Protein AF-A0AAD8YC54-F1 (afdb_monomer_lite)

Sequence (125 aa):
MMLLLLLSTLLCLCASAYQATTIPPLIDVPTFSLSTSSGGDDASSSSSTMNILTYASPVAIKPHRMWSISLYKGTLSHENFIKEKRGILQLLRPAMLSDELDYISTRTLREMDIISEFGRIKDIE

Organism: NCBI:txid267567

pLDDT: mean 74.58, std 15.6, range [45.75, 95.62]

Radius of gyration: 20.35 Å; chains: 1; bounding box: 55×52×46 Å

Structure (mmCIF, N/CA/C/O backbone):
data_AF-A0AAD8YC54-F1
#
_entry.id   AF-A0AAD8YC54-F1
#
loop_
_atom_site.group_PDB
_atom_site.id
_atom_site.type_symbol
_atom_site.label_atom_id
_atom_site.label_alt_id
_atom_site.label_comp_id
_atom_site.label_asym_id
_atom_site.label_entity_id
_atom_site.label_seq_id
_atom_site.pdbx_PDB_ins_code
_atom_site.Cartn_x
_atom_site.Cartn_y
_atom_site.Cartn_z
_atom_site.occupancy
_atom_site.B_iso_or_equiv
_atom_site.auth_seq_id
_atom_site.auth_comp_id
_atom_site.auth_asym_id
_atom_site.auth_atom_id
_atom_site.pdbx_PDB_model_num
ATOM 1 N N . MET A 1 1 ? 22.730 -26.417 28.628 1.00 59.28 1 MET A N 1
ATOM 2 C CA . MET A 1 1 ? 23.720 -26.243 27.537 1.00 59.28 1 MET A CA 1
ATOM 3 C C . MET A 1 1 ? 23.121 -26.463 26.146 1.00 59.28 1 MET A C 1
ATOM 5 O O . MET A 1 1 ? 23.277 -25.589 25.310 1.00 59.28 1 MET A O 1
ATOM 9 N N . MET A 1 2 ? 22.374 -27.549 25.903 1.00 61.28 2 MET A N 1
ATOM 10 C CA . MET A 1 2 ? 21.779 -27.851 24.584 1.00 61.28 2 MET A CA 1
ATOM 11 C C . MET A 1 2 ? 20.733 -26.819 24.094 1.00 61.28 2 MET A C 1
ATOM 13 O O . MET A 1 2 ? 20.706 -26.486 22.916 1.00 61.28 2 MET A O 1
ATOM 17 N N . LEU A 1 3 ? 19.932 -26.238 25.000 1.00 62.03 3 LEU A N 1
ATOM 18 C CA . LEU A 1 3 ? 18.919 -25.216 24.670 1.00 62.03 3 LEU A CA 1
ATOM 19 C C . LEU A 1 3 ? 19.530 -23.869 24.220 1.00 62.03 3 LEU A C 1
ATOM 21 O O . LEU A 1 3 ? 18.977 -23.192 23.362 1.00 62.03 3 LEU A O 1
ATOM 25 N N . LEU A 1 4 ? 20.696 -23.503 24.766 1.00 58.38 4 LEU A N 1
ATOM 26 C CA . LEU A 1 4 ? 21.422 -22.273 24.415 1.00 58.38 4 LEU A CA 1
ATOM 27 C C . LEU A 1 4 ? 22.063 -22.361 23.020 1.00 58.38 4 LEU A C 1
ATOM 29 O O . LEU A 1 4 ? 22.088 -21.369 22.299 1.00 58.38 4 LEU A O 1
ATOM 33 N N . LEU A 1 5 ? 22.520 -23.553 22.623 1.00 57.34 5 LEU A N 1
ATOM 34 C CA . LEU A 1 5 ? 23.040 -23.822 21.277 1.00 57.34 5 LEU A CA 1
ATOM 35 C C . LEU A 1 5 ? 21.927 -23.824 20.217 1.00 57.34 5 LEU A C 1
ATOM 37 O O . LEU A 1 5 ? 22.126 -23.318 19.116 1.00 57.34 5 LEU A O 1
ATOM 41 N N . LEU A 1 6 ? 20.736 -24.332 20.552 1.00 57.16 6 LEU A N 1
ATOM 42 C CA . LEU A 1 6 ? 19.558 -24.259 19.676 1.00 57.16 6 LEU A CA 1
ATOM 43 C C . LEU A 1 6 ? 19.066 -22.817 19.489 1.00 57.16 6 LEU A C 1
ATOM 45 O O . LEU A 1 6 ? 18.727 -22.425 18.378 1.00 57.16 6 LEU A O 1
ATOM 49 N N . LEU A 1 7 ? 19.075 -22.003 20.548 1.00 60.69 7 LEU A N 1
ATOM 50 C CA . LEU A 1 7 ? 18.666 -20.600 20.455 1.00 60.69 7 LEU A CA 1
ATOM 51 C C . LEU A 1 7 ? 19.677 -19.757 19.658 1.00 60.69 7 LEU A C 1
ATOM 53 O O . LEU A 1 7 ? 19.266 -18.912 18.866 1.00 60.69 7 LEU A O 1
ATOM 57 N N . SER A 1 8 ? 20.987 -19.999 19.818 1.00 59.50 8 SER A N 1
ATOM 58 C CA . SER A 1 8 ? 22.012 -19.254 19.070 1.00 59.50 8 SER A CA 1
ATOM 59 C C . SER A 1 8 ? 22.048 -19.629 17.588 1.00 59.50 8 SER A C 1
ATOM 61 O O . SER A 1 8 ? 22.196 -18.749 16.744 1.00 59.50 8 SER A O 1
ATOM 63 N N . THR A 1 9 ? 21.847 -20.907 17.250 1.00 59.19 9 THR A N 1
ATOM 64 C CA . THR A 1 9 ? 21.744 -21.347 15.849 1.00 59.19 9 THR A CA 1
ATOM 65 C C . THR A 1 9 ? 20.485 -20.800 15.173 1.00 59.19 9 THR A C 1
ATOM 67 O O . THR A 1 9 ? 20.570 -20.337 14.037 1.00 59.19 9 THR A O 1
ATOM 70 N N . LEU A 1 10 ? 19.350 -20.743 15.881 1.00 54.06 10 LEU A N 1
ATOM 71 C CA . LEU A 1 10 ? 18.113 -20.133 15.380 1.00 54.06 10 LEU A CA 1
ATOM 72 C C . LEU A 1 10 ? 18.255 -18.614 15.161 1.00 54.06 10 LEU A C 1
ATOM 74 O O . LEU A 1 10 ? 17.807 -18.094 14.143 1.00 54.06 10 LEU A O 1
ATOM 78 N N . LEU A 1 11 ? 18.931 -17.907 16.075 1.00 53.59 11 LEU A N 1
ATOM 79 C CA . LEU A 1 11 ? 19.244 -16.478 15.931 1.00 53.59 11 LEU A CA 1
ATOM 80 C C . LEU A 1 11 ? 20.211 -16.201 14.766 1.00 53.59 11 LEU A C 1
ATOM 82 O O . LEU A 1 11 ? 20.073 -15.183 14.092 1.00 53.59 11 LEU A O 1
ATOM 86 N N . CYS A 1 12 ? 21.154 -17.109 14.497 1.00 49.94 12 CYS A N 1
ATOM 87 C CA . CYS A 1 12 ? 22.128 -16.966 13.411 1.00 49.94 12 CYS A CA 1
ATOM 88 C C . CYS A 1 12 ? 21.492 -17.172 12.020 1.00 49.94 12 CYS A C 1
ATOM 90 O O . CYS A 1 12 ? 21.837 -16.473 11.071 1.00 49.94 12 CYS A O 1
ATOM 92 N N . LEU A 1 13 ? 20.502 -18.066 11.904 1.00 49.03 13 LEU A N 1
ATOM 93 C CA . LEU A 1 13 ? 19.747 -18.294 10.661 1.00 49.03 13 LEU A CA 1
ATOM 94 C C . LEU A 1 13 ? 18.883 -17.089 10.247 1.00 49.03 13 LEU A C 1
ATOM 96 O O . LEU A 1 13 ? 18.744 -16.816 9.056 1.00 49.03 13 LEU A O 1
ATOM 100 N N . CYS A 1 14 ? 18.345 -16.329 11.204 1.00 45.75 14 CYS A N 1
ATOM 101 C CA . CYS A 1 14 ? 17.513 -15.154 10.916 1.00 45.75 14 CYS A CA 1
ATOM 102 C C . CYS A 1 14 ? 18.307 -13.952 10.374 1.00 45.75 14 CYS A C 1
ATOM 104 O O . CYS A 1 14 ? 17.734 -13.093 9.706 1.00 45.75 14 CYS A O 1
ATOM 106 N N . ALA A 1 15 ? 19.618 -13.884 10.627 1.00 48.53 15 ALA A N 1
ATOM 107 C CA . ALA A 1 15 ? 20.459 -12.767 10.192 1.00 48.53 15 ALA A CA 1
ATOM 108 C C . ALA A 1 15 ? 20.751 -12.771 8.675 1.00 48.53 15 ALA A C 1
ATOM 110 O O . ALA A 1 15 ? 21.187 -11.758 8.136 1.00 48.53 15 ALA A O 1
ATOM 111 N N . SER A 1 16 ? 20.483 -13.881 7.975 1.00 50.44 16 SER A N 1
ATOM 112 C CA . SER A 1 16 ? 20.790 -14.062 6.548 1.00 50.44 16 SER A CA 1
ATOM 113 C C . SER A 1 16 ? 19.587 -13.856 5.611 1.00 50.44 16 SER A C 1
ATOM 115 O O . SER A 1 16 ? 19.623 -14.299 4.465 1.00 50.44 16 SER A O 1
ATOM 117 N N . ALA A 1 17 ? 18.503 -13.224 6.068 1.00 50.56 17 ALA A N 1
ATOM 118 C CA . ALA A 1 17 ? 17.320 -12.988 5.229 1.00 50.56 17 ALA A CA 1
ATOM 119 C C . ALA A 1 17 ? 17.337 -11.637 4.486 1.00 50.56 17 ALA A C 1
ATOM 121 O O . ALA A 1 17 ? 16.487 -11.398 3.631 1.00 50.56 17 ALA A O 1
ATOM 122 N N . TYR A 1 18 ? 18.288 -10.747 4.789 1.00 49.81 18 TYR A N 1
ATOM 123 C CA . TYR A 1 18 ? 18.430 -9.476 4.082 1.00 49.81 18 TYR A CA 1
ATOM 124 C C . TYR A 1 18 ? 19.485 -9.605 2.986 1.00 49.81 18 TYR A C 1
ATOM 126 O O . TYR A 1 18 ? 20.683 -9.491 3.239 1.00 49.81 18 TYR A O 1
ATOM 134 N N . GLN A 1 19 ? 19.034 -9.845 1.757 1.00 56.28 19 GLN A N 1
ATOM 135 C CA . GLN A 1 19 ? 19.889 -9.801 0.580 1.00 56.28 19 GLN A CA 1
ATOM 136 C C . GLN A 1 19 ? 19.515 -8.556 -0.226 1.00 56.28 19 GLN A C 1
ATOM 138 O O . GLN A 1 19 ? 18.496 -8.531 -0.916 1.00 56.28 19 GLN A O 1
ATOM 143 N N . ALA A 1 20 ? 20.318 -7.497 -0.097 1.00 50.78 20 ALA A N 1
ATOM 144 C CA . ALA A 1 20 ? 20.161 -6.299 -0.911 1.00 50.78 20 ALA A CA 1
ATOM 145 C C . ALA A 1 20 ? 20.415 -6.670 -2.380 1.00 50.78 20 ALA A C 1
ATOM 147 O O . ALA A 1 20 ? 21.544 -6.953 -2.776 1.00 50.78 20 ALA A O 1
ATOM 148 N N . THR A 1 21 ? 19.348 -6.730 -3.170 1.00 50.22 21 THR A N 1
ATOM 149 C CA . THR A 1 21 ? 19.402 -6.977 -4.612 1.00 50.22 21 THR A CA 1
ATOM 150 C C . THR A 1 21 ? 19.216 -5.659 -5.354 1.00 50.22 21 THR A C 1
ATOM 152 O O . THR A 1 21 ? 18.365 -4.850 -4.993 1.00 50.22 21 THR A O 1
ATOM 155 N N . THR A 1 22 ? 20.016 -5.442 -6.397 1.00 52.81 22 THR A N 1
ATOM 156 C CA . THR A 1 22 ? 19.831 -4.338 -7.354 1.00 52.81 22 THR A CA 1
ATOM 157 C C . THR A 1 22 ? 18.742 -4.645 -8.380 1.00 52.81 22 THR A C 1
ATOM 159 O O . THR A 1 22 ? 18.273 -3.746 -9.069 1.00 52.81 22 THR A O 1
ATOM 162 N N . ILE A 1 23 ? 18.338 -5.915 -8.479 1.00 52.62 23 ILE A N 1
ATOM 163 C CA . ILE A 1 23 ? 17.242 -6.372 -9.325 1.00 52.62 23 ILE A CA 1
ATOM 164 C C . ILE A 1 23 ? 15.985 -6.372 -8.451 1.00 52.62 23 ILE A C 1
ATOM 166 O O . ILE A 1 23 ? 15.939 -7.153 -7.490 1.00 52.62 23 ILE A O 1
ATOM 170 N N . PRO A 1 24 ? 14.987 -5.514 -8.730 1.00 54.03 24 PRO A N 1
ATOM 171 C CA . PRO A 1 24 ? 13.733 -5.548 -7.995 1.00 54.03 24 PRO A CA 1
ATOM 172 C C . PRO A 1 24 ? 13.109 -6.944 -8.149 1.00 54.03 24 PRO A C 1
ATOM 174 O O . PRO A 1 24 ? 13.174 -7.522 -9.239 1.00 54.03 24 PRO A O 1
ATOM 177 N N . PRO A 1 25 ? 12.543 -7.526 -7.079 1.00 54.75 25 PRO A N 1
ATOM 178 C CA . PRO A 1 25 ? 11.897 -8.826 -7.178 1.00 54.75 25 PRO A CA 1
ATOM 179 C C . PRO A 1 25 ? 10.804 -8.773 -8.249 1.00 54.75 25 PRO A C 1
ATOM 181 O O . PRO A 1 25 ? 10.089 -7.775 -8.358 1.00 54.75 25 PRO A O 1
ATOM 184 N N . LEU A 1 26 ? 10.675 -9.846 -9.032 1.00 57.94 26 LEU A N 1
ATOM 185 C CA . LEU A 1 26 ? 9.590 -9.970 -10.001 1.00 57.94 26 LEU A CA 1
ATOM 186 C C . LEU A 1 26 ? 8.257 -9.883 -9.250 1.00 57.94 26 LEU A C 1
ATOM 188 O O . LEU A 1 26 ? 7.938 -10.729 -8.411 1.00 57.94 26 LEU A O 1
ATOM 192 N N . ILE A 1 27 ? 7.496 -8.821 -9.514 1.00 61.28 27 ILE A N 1
ATOM 193 C CA . ILE A 1 27 ? 6.142 -8.666 -8.991 1.00 61.28 27 ILE A CA 1
ATOM 194 C C . ILE A 1 27 ? 5.213 -9.470 -9.906 1.00 61.28 27 ILE A C 1
ATOM 196 O O . ILE A 1 27 ? 4.553 -8.935 -10.790 1.00 61.28 27 ILE A O 1
ATOM 200 N N . ASP A 1 28 ? 5.185 -10.784 -9.689 1.00 68.62 28 ASP A N 1
ATOM 201 C CA . ASP A 1 28 ? 4.268 -11.703 -10.382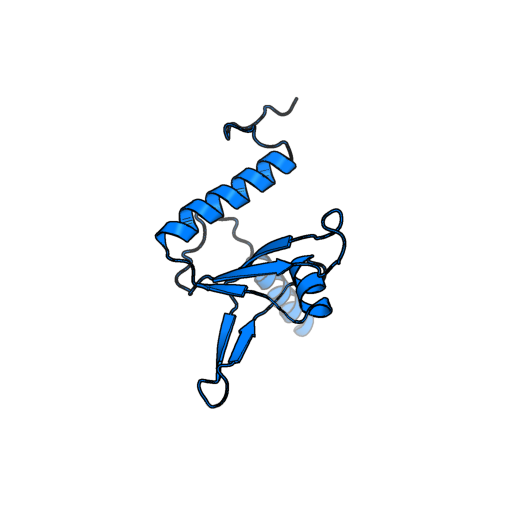 1.00 68.62 28 ASP A CA 1
ATOM 202 C C . ASP A 1 28 ? 2.867 -11.715 -9.743 1.00 68.62 28 ASP A C 1
ATOM 204 O O . ASP A 1 28 ? 1.961 -12.434 -10.171 1.00 68.62 28 ASP A O 1
ATOM 208 N N . VAL A 1 29 ? 2.678 -10.918 -8.688 1.00 77.62 29 VAL A N 1
ATOM 209 C CA . VAL A 1 29 ? 1.400 -10.758 -7.996 1.00 77.62 29 VAL A CA 1
ATOM 210 C C . VAL A 1 29 ? 0.637 -9.554 -8.549 1.00 77.62 29 VAL A C 1
ATOM 212 O O . VAL A 1 29 ? 1.253 -8.563 -8.942 1.00 77.62 29 VAL A O 1
ATOM 215 N N . PRO A 1 30 ? -0.707 -9.592 -8.569 1.00 85.94 30 PRO A N 1
ATOM 216 C CA . PRO A 1 30 ? -1.501 -8.430 -8.937 1.00 85.94 30 PRO A CA 1
ATOM 217 C C . PRO A 1 30 ? -1.147 -7.222 -8.065 1.00 85.94 30 PRO A C 1
ATOM 219 O O . PRO A 1 30 ? -1.231 -7.285 -6.837 1.00 85.94 30 PRO A O 1
ATOM 222 N N . THR A 1 31 ? -0.792 -6.118 -8.714 1.00 88.38 31 THR A N 1
ATOM 223 C CA . THR A 1 31 ? -0.463 -4.863 -8.037 1.00 88.38 31 THR A CA 1
ATOM 224 C C . THR A 1 31 ? -1.585 -3.867 -8.214 1.00 88.38 31 THR A C 1
ATOM 226 O O . THR A 1 31 ? -2.126 -3.704 -9.307 1.00 88.38 31 THR A O 1
ATOM 229 N N . PHE A 1 32 ? -1.923 -3.174 -7.140 1.00 91.75 32 PHE A N 1
ATOM 230 C CA . PHE A 1 32 ? -2.994 -2.197 -7.118 1.00 91.75 32 PHE A CA 1
ATOM 231 C C . PHE A 1 32 ? -2.461 -0.834 -6.698 1.00 91.75 32 PHE A C 1
ATOM 233 O O . PHE A 1 32 ? -1.550 -0.755 -5.879 1.00 91.75 32 PHE A O 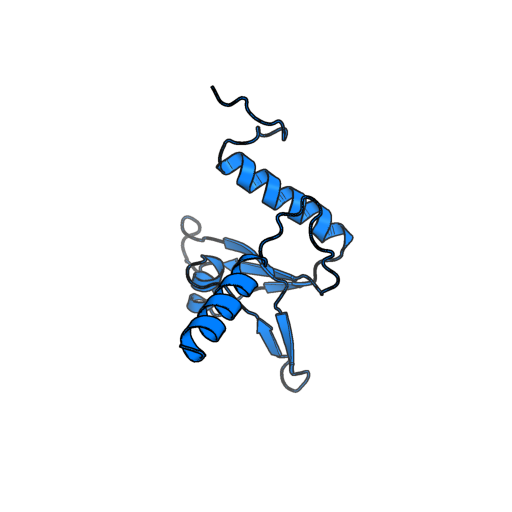1
ATOM 240 N N . SER A 1 33 ? -3.065 0.238 -7.197 1.00 92.12 33 SER A N 1
ATOM 241 C CA . SER A 1 33 ? -2.980 1.548 -6.565 1.00 92.12 33 SER A CA 1
ATOM 242 C C . SER A 1 33 ? -4.195 1.747 -5.660 1.00 92.12 33 SER A C 1
ATOM 244 O O . SER A 1 33 ? -5.326 1.405 -6.014 1.00 92.12 33 SER A O 1
ATOM 246 N N . LEU A 1 34 ? -3.961 2.269 -4.459 1.00 93.75 34 LEU A N 1
ATOM 247 C CA . LEU A 1 34 ? -5.002 2.731 -3.554 1.00 93.75 34 LEU A CA 1
ATOM 248 C C . LEU A 1 34 ? -4.888 4.238 -3.398 1.00 93.75 34 LEU A C 1
ATOM 250 O O . LEU A 1 34 ? -3.916 4.728 -2.820 1.00 93.75 34 LEU A O 1
ATOM 254 N N . SER A 1 35 ? -5.921 4.945 -3.838 1.00 93.75 35 SER A N 1
ATOM 255 C CA . SER A 1 35 ? -6.073 6.372 -3.586 1.00 93.75 35 SER A CA 1
ATOM 256 C C . SER A 1 35 ? -6.976 6.609 -2.384 1.00 93.75 35 SER A C 1
ATOM 258 O O . SER A 1 35 ? -8.079 6.056 -2.304 1.00 93.75 35 SER A O 1
ATOM 260 N N . THR A 1 36 ? -6.528 7.452 -1.458 1.00 92.69 36 THR A N 1
ATOM 261 C CA . THR A 1 36 ? -7.336 7.925 -0.329 1.00 92.69 36 THR A CA 1
ATOM 262 C C . THR A 1 36 ? -7.248 9.443 -0.239 1.00 92.69 36 THR A C 1
ATOM 264 O O . THR A 1 36 ? -6.330 10.068 -0.768 1.00 92.69 36 THR A O 1
ATOM 267 N N . SER A 1 37 ? -8.229 10.059 0.403 1.00 91.44 37 SER A N 1
ATOM 268 C CA . SER A 1 37 ? -8.300 11.508 0.571 1.00 91.44 37 SER A CA 1
ATOM 269 C C . SER A 1 37 ? -8.791 11.812 1.969 1.00 91.44 37 SER A C 1
ATOM 271 O O . SER A 1 37 ? -9.676 11.104 2.439 1.00 91.44 37 SER A O 1
ATOM 273 N N . SER A 1 38 ? -8.277 12.856 2.611 1.00 85.25 38 SER A N 1
ATOM 274 C CA . SER A 1 38 ? -8.928 13.414 3.789 1.00 85.25 38 SER A CA 1
ATOM 275 C C . SER A 1 38 ? -10.134 14.245 3.335 1.00 85.25 38 SER A C 1
ATOM 277 O O . SER A 1 38 ? -10.028 15.118 2.473 1.00 85.25 38 SER A O 1
ATOM 279 N N . GLY A 1 39 ? -11.313 13.925 3.862 1.00 69.88 39 GLY A N 1
ATOM 280 C CA . GLY A 1 39 ? -12.518 14.722 3.686 1.00 69.88 39 GLY A CA 1
ATOM 281 C C . GLY A 1 39 ? -12.395 15.952 4.574 1.00 69.88 39 GLY A C 1
ATOM 282 O O . GLY A 1 39 ? -12.495 15.857 5.801 1.00 69.88 39 GLY A O 1
ATOM 283 N N . GLY A 1 40 ? -12.088 17.087 3.961 1.00 63.28 40 GLY A N 1
ATOM 284 C CA . GLY A 1 40 ? -12.178 18.408 4.564 1.00 63.28 40 GLY A CA 1
ATOM 285 C C . GLY A 1 40 ? -12.967 19.300 3.616 1.00 63.28 40 GLY A C 1
ATOM 286 O O . GLY A 1 40 ? -12.708 19.279 2.414 1.00 63.28 40 GLY A O 1
ATOM 287 N N . ASP A 1 41 ? -13.927 20.054 4.148 1.00 61.53 41 ASP A N 1
ATOM 288 C CA . ASP A 1 41 ? -14.734 21.004 3.365 1.00 61.53 41 ASP A CA 1
ATOM 289 C C . ASP A 1 41 ? -13.879 22.161 2.802 1.00 61.53 41 ASP A C 1
ATOM 291 O O . ASP A 1 41 ? -14.269 22.818 1.838 1.00 61.53 41 ASP A O 1
ATOM 295 N N . ASP A 1 42 ? -12.671 22.350 3.346 1.00 60.31 42 ASP A N 1
ATOM 296 C CA . ASP A 1 42 ? -11.679 23.315 2.882 1.00 60.31 42 ASP A CA 1
ATOM 297 C C . ASP A 1 42 ? -10.626 22.662 1.973 1.00 60.31 42 ASP A C 1
ATOM 299 O O . ASP A 1 42 ? -9.762 21.898 2.421 1.00 60.31 42 ASP A O 1
ATOM 303 N N . ALA A 1 43 ? -10.636 23.053 0.694 1.00 59.25 43 ALA A N 1
ATOM 304 C CA . ALA A 1 43 ? -9.689 22.614 -0.339 1.00 59.25 43 ALA A CA 1
ATOM 305 C C . ALA A 1 43 ? -8.205 22.911 -0.018 1.00 59.25 43 ALA A C 1
ATOM 307 O O . ALA A 1 43 ? -7.313 22.357 -0.653 1.00 59.25 43 ALA A O 1
ATOM 308 N N . SER A 1 44 ? -7.921 23.767 0.969 1.00 59.03 44 SER A N 1
ATOM 309 C CA . SER A 1 44 ? -6.563 24.070 1.442 1.00 59.03 44 SER A CA 1
ATOM 310 C C . SER A 1 44 ? -5.988 23.016 2.401 1.00 59.03 44 SER A C 1
ATOM 312 O O . SER A 1 44 ? -4.783 23.020 2.642 1.00 59.03 44 SER A O 1
ATOM 314 N N . SER A 1 45 ? -6.820 22.114 2.939 1.00 61.28 45 SER A N 1
ATOM 315 C CA . SER A 1 45 ? -6.428 21.090 3.926 1.00 61.28 45 SER A CA 1
ATOM 316 C C . SER A 1 45 ? -6.642 19.645 3.459 1.00 61.28 45 SER A C 1
ATOM 318 O O . SER A 1 45 ? -6.282 18.703 4.171 1.00 61.28 45 SER A O 1
ATOM 320 N N . SER A 1 46 ? -7.210 19.446 2.263 1.00 69.81 46 SER A N 1
ATOM 321 C CA . SER A 1 46 ? -7.438 18.113 1.708 1.00 69.81 46 SER A CA 1
ATOM 322 C C . SER A 1 46 ? -6.108 17.476 1.306 1.00 69.81 46 SER A C 1
ATOM 324 O O . SER A 1 46 ? -5.481 17.879 0.323 1.00 69.81 46 SER A O 1
ATOM 326 N N . SER A 1 47 ? -5.676 16.463 2.051 1.00 79.38 47 SER A N 1
ATOM 327 C CA . SER A 1 47 ? -4.496 15.673 1.724 1.00 79.38 47 SER A CA 1
ATOM 328 C C . SER A 1 47 ? -4.940 14.391 1.027 1.00 79.38 47 SER A C 1
ATOM 330 O O . SER A 1 47 ? -5.688 13.577 1.574 1.00 79.38 47 SER A O 1
ATOM 332 N N . SER A 1 48 ? -4.512 14.221 -0.221 1.00 86.38 48 SER A N 1
ATOM 333 C CA . SER A 1 48 ? -4.729 12.987 -0.975 1.00 86.38 48 SER A CA 1
ATOM 334 C C . SER A 1 48 ? -3.440 12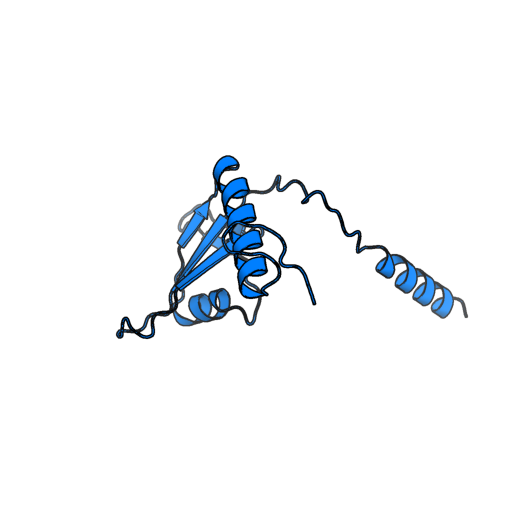.187 -1.054 1.00 86.38 48 SER A C 1
ATOM 336 O O . SER A 1 48 ? -2.341 12.744 -1.059 1.00 86.38 48 SER A O 1
ATOM 338 N N . THR A 1 49 ? -3.575 10.868 -1.086 1.00 88.81 49 THR A N 1
ATOM 339 C CA . THR A 1 49 ? -2.451 9.952 -1.241 1.00 88.81 49 THR A CA 1
ATOM 340 C C . THR A 1 49 ? -2.755 8.912 -2.298 1.00 88.81 49 THR A C 1
ATOM 342 O O . THR A 1 49 ? -3.914 8.623 -2.605 1.00 88.81 49 THR A O 1
ATOM 345 N N . MET A 1 50 ? -1.691 8.330 -2.841 1.00 87.00 50 MET A N 1
ATOM 346 C CA . MET A 1 50 ? -1.760 7.173 -3.714 1.00 87.00 50 MET A CA 1
ATOM 347 C C . MET A 1 50 ? -0.639 6.213 -3.332 1.00 87.00 50 MET A C 1
ATOM 349 O O . MET A 1 50 ? 0.532 6.573 -3.403 1.00 87.00 50 MET A O 1
ATOM 353 N N . ASN A 1 51 ? -1.007 5.006 -2.907 1.00 85.00 51 ASN A N 1
ATOM 354 C CA . ASN A 1 51 ? -0.059 3.969 -2.508 1.00 85.00 51 ASN A CA 1
ATOM 355 C C . ASN A 1 51 ? -0.150 2.757 -3.425 1.00 85.00 51 ASN A C 1
ATOM 357 O O . ASN A 1 51 ? -1.240 2.365 -3.835 1.00 85.00 51 ASN A O 1
ATOM 361 N N . ILE A 1 52 ? 0.989 2.109 -3.648 1.00 87.50 52 ILE A N 1
ATOM 362 C CA . ILE A 1 52 ? 1.067 0.809 -4.309 1.00 87.50 52 ILE A CA 1
ATOM 363 C C . ILE A 1 52 ? 0.827 -0.299 -3.277 1.00 87.50 52 ILE A C 1
ATOM 365 O O . ILE A 1 52 ? 1.443 -0.312 -2.211 1.00 87.50 52 ILE A O 1
ATOM 369 N N . LEU A 1 53 ? -0.075 -1.227 -3.589 1.00 88.44 53 LEU A N 1
ATOM 370 C CA . LEU A 1 53 ? -0.444 -2.366 -2.757 1.00 88.44 53 LEU A CA 1
ATOM 371 C C . LEU A 1 53 ? -0.268 -3.674 -3.525 1.00 88.44 53 LEU A C 1
ATOM 373 O O . LEU A 1 53 ? -0.833 -3.861 -4.599 1.00 88.44 53 LEU A O 1
ATOM 377 N N . THR A 1 54 ? 0.441 -4.612 -2.911 1.00 88.69 54 THR A N 1
ATOM 378 C CA . THR A 1 54 ? 0.538 -6.013 -3.355 1.00 88.69 54 THR A CA 1
ATOM 379 C C . THR A 1 54 ? -0.258 -6.959 -2.449 1.00 88.69 54 THR A C 1
ATOM 381 O O . THR A 1 54 ? -0.589 -8.075 -2.838 1.00 88.69 54 THR A O 1
ATOM 384 N N . TYR A 1 55 ? -0.641 -6.501 -1.252 1.00 90.62 55 TYR A N 1
ATOM 385 C CA . TYR A 1 55 ? -1.459 -7.246 -0.293 1.00 90.62 55 TYR A CA 1
ATOM 386 C C . TYR A 1 55 ? -2.931 -6.829 -0.372 1.00 90.62 55 TYR A C 1
ATOM 388 O O . TYR A 1 55 ? -3.468 -6.182 0.533 1.00 90.62 55 TYR A O 1
ATOM 396 N N . ALA A 1 56 ? -3.579 -7.208 -1.473 1.00 92.44 56 ALA A N 1
ATOM 397 C CA . ALA A 1 56 ? -5.011 -7.039 -1.692 1.00 92.44 56 ALA A CA 1
ATOM 398 C C . ALA A 1 56 ? -5.612 -8.337 -2.245 1.00 92.44 56 ALA A C 1
ATOM 400 O O . ALA A 1 56 ? -5.067 -8.934 -3.170 1.00 92.44 56 ALA A O 1
ATOM 401 N N . SER A 1 57 ? -6.737 -8.785 -1.685 1.00 92.88 57 SER A N 1
ATOM 402 C CA . SER A 1 57 ? -7.412 -10.005 -2.141 1.00 92.88 57 SER A CA 1
ATOM 403 C C . SER A 1 57 ? -8.937 -9.878 -2.094 1.00 92.88 57 SER A C 1
ATOM 405 O O . SER A 1 57 ? -9.480 -9.279 -1.158 1.00 92.88 57 SER A O 1
ATOM 407 N N . PRO A 1 58 ? -9.660 -10.429 -3.084 1.00 93.38 58 PRO A N 1
ATOM 408 C CA . PRO A 1 58 ? -11.108 -10.534 -3.006 1.00 93.38 58 PRO A CA 1
ATOM 409 C C . PRO A 1 58 ? -11.487 -11.568 -1.938 1.00 93.38 58 PRO A C 1
ATOM 411 O O . PRO A 1 58 ? -10.977 -12.685 -1.942 1.00 93.38 58 PRO A O 1
ATOM 414 N N . VAL A 1 59 ? -12.408 -11.213 -1.042 1.00 95.62 59 VAL A N 1
ATOM 415 C CA . VAL A 1 59 ? -12.889 -12.106 0.033 1.00 95.62 59 VAL A CA 1
ATOM 416 C C . VAL A 1 59 ? -14.351 -12.515 -0.139 1.00 95.62 59 VAL A C 1
ATOM 418 O O . VAL A 1 59 ? -14.788 -13.495 0.456 1.00 95.62 59 VAL A O 1
ATOM 421 N N . ALA A 1 60 ? -15.112 -11.808 -0.981 1.00 94.81 60 ALA A N 1
ATOM 422 C CA . ALA A 1 60 ? -16.455 -12.224 -1.377 1.00 94.81 60 ALA A CA 1
ATOM 423 C C . ALA A 1 60 ? -16.832 -11.699 -2.765 1.00 94.81 60 ALA A C 1
ATOM 425 O O . ALA A 1 60 ? -16.436 -10.603 -3.161 1.00 94.81 60 ALA A O 1
ATOM 426 N N . ILE A 1 61 ? -17.645 -12.476 -3.486 1.00 91.56 61 ILE A N 1
ATOM 427 C CA . ILE A 1 61 ? -18.121 -12.144 -4.840 1.00 91.56 61 ILE A CA 1
ATOM 428 C C . ILE A 1 61 ? -19.603 -11.725 -4.829 1.00 91.56 61 ILE A C 1
ATOM 430 O O . ILE A 1 61 ? -19.991 -10.831 -5.582 1.00 91.56 61 ILE A O 1
ATOM 434 N N . LYS A 1 62 ? -20.435 -12.349 -3.983 1.00 91.25 62 LYS A N 1
ATOM 435 C CA . LYS A 1 62 ? -21.873 -12.069 -3.811 1.00 91.25 62 LYS A CA 1
ATOM 436 C C . LYS A 1 62 ? -22.279 -12.260 -2.337 1.00 91.25 62 LYS A C 1
ATOM 438 O O . LYS A 1 62 ? -21.654 -13.085 -1.674 1.00 91.25 62 LYS A O 1
ATOM 443 N N . PRO A 1 63 ? -23.320 -11.563 -1.833 1.00 88.19 63 PRO A N 1
ATOM 444 C CA . PRO A 1 63 ? -24.114 -10.527 -2.511 1.00 88.19 63 PRO A CA 1
ATOM 445 C C . PRO A 1 63 ? -23.365 -9.194 -2.656 1.00 88.19 63 PRO A C 1
ATOM 447 O O . PRO A 1 63 ? -23.612 -8.455 -3.604 1.00 88.19 63 PRO A O 1
ATOM 450 N N . HIS A 1 64 ? -22.396 -8.933 -1.781 1.00 91.25 64 HIS A N 1
ATOM 451 C CA . HIS A 1 64 ? -21.531 -7.761 -1.840 1.00 91.25 64 HIS A CA 1
ATOM 452 C C . HIS A 1 64 ? -20.122 -8.195 -2.237 1.00 91.25 64 HIS A C 1
ATOM 454 O O . HIS A 1 64 ? -19.558 -9.113 -1.641 1.00 91.25 64 HIS A O 1
ATOM 460 N N . ARG A 1 65 ? -19.556 -7.545 -3.257 1.00 92.69 65 ARG A N 1
ATOM 461 C CA . ARG A 1 65 ? -18.150 -7.743 -3.618 1.00 92.69 65 ARG A CA 1
ATOM 462 C C . ARG A 1 65 ? -17.290 -7.126 -2.526 1.00 92.69 65 ARG A C 1
ATOM 464 O O . ARG A 1 65 ? -17.342 -5.916 -2.329 1.00 92.69 65 ARG A O 1
ATOM 471 N N . MET A 1 66 ? -16.524 -7.952 -1.828 1.00 95.31 66 MET A N 1
ATOM 472 C CA . MET A 1 66 ? -15.678 -7.513 -0.724 1.00 95.31 66 MET A CA 1
ATOM 473 C C . MET A 1 66 ? -14.218 -7.782 -1.038 1.00 95.31 66 MET A C 1
ATOM 475 O O . MET A 1 66 ? -13.866 -8.815 -1.610 1.00 95.31 66 MET A O 1
ATOM 479 N N . TRP A 1 67 ? -13.384 -6.848 -0.608 1.00 95.00 67 TRP A N 1
ATOM 480 C CA . TRP A 1 67 ? -11.939 -6.908 -0.719 1.00 95.00 67 TRP A CA 1
ATOM 481 C C . TRP A 1 67 ? -11.327 -6.740 0.662 1.00 95.00 67 TRP A C 1
ATOM 483 O O . TRP A 1 67 ? -11.819 -5.959 1.475 1.00 95.00 67 TRP A O 1
ATOM 493 N N . SER A 1 68 ? -10.249 -7.472 0.902 1.00 94.81 68 SER A N 1
ATOM 494 C CA . SER A 1 68 ? -9.370 -7.267 2.041 1.00 94.81 68 SER A CA 1
ATOM 495 C C . SER A 1 68 ? -8.074 -6.643 1.544 1.00 94.81 68 SER A C 1
ATOM 497 O O . SER A 1 68 ? -7.484 -7.129 0.577 1.00 94.81 68 SER A O 1
ATOM 499 N N . ILE A 1 69 ? -7.652 -5.562 2.194 1.00 94.00 69 ILE A N 1
ATOM 500 C CA . ILE A 1 69 ? -6.417 -4.837 1.893 1.00 94.00 69 ILE A CA 1
ATOM 501 C C . ILE A 1 69 ? -5.610 -4.663 3.176 1.00 94.00 69 ILE A C 1
ATOM 503 O O . ILE A 1 69 ? -6.177 -4.459 4.249 1.00 94.00 69 ILE A O 1
ATOM 507 N N . SER A 1 70 ? -4.286 -4.723 3.065 1.00 92.44 70 SER A N 1
ATOM 508 C CA . SER A 1 70 ? -3.386 -4.450 4.190 1.00 92.44 70 SER A CA 1
ATOM 509 C C . SER A 1 70 ? -2.763 -3.066 4.053 1.00 92.44 70 SER A C 1
ATOM 511 O O . SER A 1 70 ? -2.144 -2.764 3.037 1.00 92.44 70 SER A O 1
ATOM 513 N N . LEU A 1 71 ? -2.909 -2.233 5.086 1.00 89.75 71 LEU A N 1
ATOM 514 C CA . LEU A 1 71 ? -2.317 -0.896 5.157 1.00 89.75 71 LEU A CA 1
ATOM 515 C C . LEU A 1 71 ? -1.334 -0.808 6.320 1.00 89.75 71 LEU A C 1
ATOM 517 O O . LEU A 1 71 ? -1.629 -1.257 7.429 1.00 89.75 71 LEU A O 1
ATOM 521 N N . TYR A 1 72 ? -0.179 -0.194 6.075 1.00 86.94 72 TYR A N 1
ATOM 522 C CA . TYR A 1 72 ? 0.812 0.040 7.118 1.00 86.94 72 TYR A CA 1
ATOM 523 C C . TYR A 1 72 ? 0.332 1.144 8.068 1.00 86.94 72 TYR A C 1
ATOM 525 O O . TYR A 1 72 ? -0.076 2.225 7.630 1.00 86.94 72 TYR A O 1
ATOM 533 N N . LYS A 1 73 ? 0.368 0.874 9.376 1.00 89.75 73 LYS A N 1
ATOM 534 C CA . LYS A 1 73 ? -0.034 1.842 10.405 1.00 89.75 73 LYS A CA 1
ATOM 535 C C . LYS A 1 73 ? 0.923 3.035 10.429 1.00 89.75 73 LYS A C 1
ATOM 537 O O . LYS A 1 73 ? 2.110 2.879 10.174 1.00 89.75 73 LYS A O 1
ATOM 542 N N . GLY A 1 74 ? 0.401 4.215 10.753 1.00 84.25 74 GLY A N 1
ATOM 543 C CA . GLY A 1 74 ? 1.183 5.459 10.762 1.00 84.25 74 GLY A CA 1
ATOM 544 C C . GLY A 1 74 ? 1.505 6.010 9.369 1.00 84.25 74 GLY A C 1
ATOM 545 O O . GLY A 1 74 ? 2.301 6.933 9.253 1.00 84.25 74 GLY A O 1
ATOM 546 N N . THR A 1 75 ? 0.911 5.455 8.306 1.00 86.50 75 THR A N 1
ATOM 547 C CA . THR A 1 75 ? 0.926 6.092 6.982 1.00 86.50 75 THR A CA 1
ATOM 548 C C . THR A 1 75 ? -0.289 6.993 6.809 1.00 86.50 75 THR A C 1
ATOM 550 O O . THR A 1 75 ? -1.382 6.666 7.279 1.00 86.50 75 THR A O 1
ATOM 553 N N . LEU A 1 76 ? -0.131 8.073 6.042 1.00 86.44 76 LEU A N 1
ATOM 554 C CA . LEU A 1 76 ? -1.228 8.992 5.727 1.00 86.44 76 LEU A CA 1
ATOM 555 C C . LEU A 1 76 ? -2.394 8.277 5.019 1.00 86.44 76 LEU A C 1
ATOM 557 O O . LEU A 1 76 ? 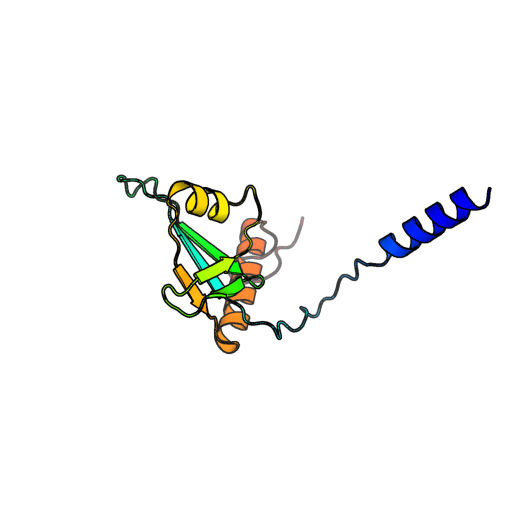-3.558 8.538 5.307 1.00 86.44 76 LEU A O 1
ATOM 561 N N . SER A 1 77 ? -2.102 7.288 4.166 1.00 89.56 77 SER A N 1
ATOM 562 C CA . SER A 1 77 ? -3.131 6.460 3.525 1.00 89.56 77 SER A CA 1
ATOM 563 C C . SER A 1 77 ? -3.957 5.656 4.529 1.00 89.56 77 SER A C 1
ATOM 565 O O . SER A 1 77 ? -5.172 5.561 4.367 1.00 89.56 77 SER A O 1
ATOM 567 N N . HIS A 1 78 ? -3.324 5.098 5.568 1.00 92.25 78 HIS A N 1
ATOM 568 C CA . HIS A 1 78 ? -4.021 4.406 6.654 1.00 92.25 78 HIS A CA 1
ATOM 569 C C . HIS A 1 78 ? -4.891 5.376 7.461 1.00 92.25 78 HIS A C 1
ATOM 571 O O . HIS A 1 78 ? -6.050 5.072 7.727 1.00 92.25 78 HIS A O 1
ATOM 577 N N . GLU A 1 79 ? -4.367 6.547 7.821 1.00 91.81 79 GLU A N 1
ATOM 578 C CA . GLU A 1 79 ? -5.115 7.567 8.567 1.00 91.81 79 GLU A CA 1
ATOM 579 C C . GLU A 1 79 ? -6.345 8.057 7.794 1.00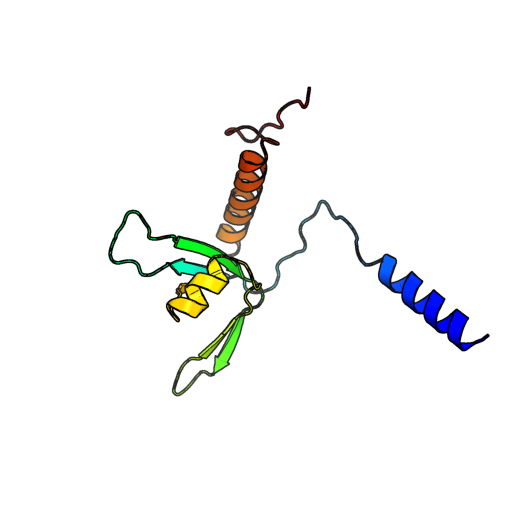 91.81 79 GLU A C 1
ATOM 581 O O . GLU A 1 79 ? -7.461 8.002 8.318 1.00 91.81 79 GLU A O 1
ATOM 586 N N . ASN A 1 80 ? -6.170 8.415 6.519 1.00 91.50 80 ASN A N 1
ATOM 587 C CA . ASN A 1 80 ? -7.255 8.810 5.620 1.00 91.50 80 ASN A CA 1
ATOM 588 C C . ASN A 1 80 ? -8.314 7.707 5.490 1.00 91.50 80 ASN A C 1
ATOM 590 O O . ASN A 1 80 ? -9.507 7.967 5.635 1.00 91.50 80 ASN A O 1
ATOM 594 N N . PHE A 1 81 ? -7.896 6.456 5.268 1.00 92.75 81 PHE A N 1
ATOM 595 C CA . PHE A 1 81 ? -8.830 5.340 5.104 1.00 92.75 81 PHE A CA 1
ATOM 596 C C . PHE A 1 81 ? -9.597 5.030 6.397 1.00 92.75 81 PHE A C 1
ATOM 598 O O . PHE A 1 81 ? -10.782 4.701 6.356 1.00 92.75 81 PHE A O 1
ATOM 605 N N . ILE A 1 82 ? -8.955 5.151 7.564 1.00 93.19 82 ILE A N 1
ATOM 606 C CA . ILE A 1 82 ? -9.617 4.961 8.858 1.00 93.19 82 ILE A CA 1
ATOM 607 C C . ILE A 1 82 ? -10.599 6.094 9.153 1.00 93.19 82 ILE A C 1
ATOM 609 O O . ILE A 1 82 ? -11.662 5.798 9.703 1.00 93.19 82 ILE A O 1
ATOM 613 N N . LYS A 1 83 ? -10.280 7.339 8.792 1.00 91.19 83 LYS A N 1
ATOM 614 C CA . LYS A 1 83 ? -11.158 8.493 8.995 1.00 91.19 83 LYS A CA 1
ATOM 615 C C . LYS A 1 83 ? -12.364 8.462 8.052 1.00 91.19 83 LYS A C 1
ATOM 617 O O . LYS A 1 83 ? -13.496 8.453 8.519 1.00 91.19 83 LYS A O 1
ATOM 622 N N . GLU A 1 84 ? -12.126 8.379 6.745 1.00 91.50 84 GLU A N 1
ATOM 623 C CA . GLU A 1 84 ? -13.173 8.531 5.724 1.00 91.50 84 GLU A CA 1
ATOM 624 C C . GLU A 1 84 ? -13.895 7.226 5.374 1.00 91.50 84 GLU A C 1
ATOM 626 O O . GLU A 1 84 ? -14.953 7.250 4.746 1.00 91.50 84 GLU A O 1
ATOM 631 N N . LYS A 1 85 ? -13.313 6.069 5.726 1.00 92.75 85 LYS A N 1
ATOM 632 C CA . LYS A 1 85 ? -13.809 4.727 5.351 1.00 92.75 85 LYS A CA 1
ATOM 633 C C . LYS A 1 85 ? -14.005 4.547 3.843 1.00 92.75 85 LYS A C 1
ATOM 635 O O . LYS A 1 85 ? -14.807 3.722 3.405 1.00 92.75 85 LYS A O 1
ATOM 640 N N . ARG A 1 86 ? -13.280 5.328 3.041 1.00 91.25 86 ARG A N 1
ATOM 641 C CA . ARG A 1 86 ? -13.394 5.373 1.585 1.00 91.25 86 ARG A CA 1
ATOM 642 C C . ARG A 1 86 ? -12.012 5.432 0.953 1.00 91.25 86 ARG A C 1
ATOM 644 O O . ARG A 1 86 ? -11.098 6.078 1.457 1.00 91.25 86 ARG A O 1
ATOM 651 N N . GLY A 1 87 ? -11.896 4.761 -0.181 1.00 92.19 87 GLY A N 1
ATOM 652 C CA . GLY A 1 87 ? -10.722 4.776 -1.039 1.00 92.19 87 GLY A CA 1
ATOM 653 C C . GLY A 1 87 ? -11.049 4.109 -2.368 1.00 92.19 87 GLY A C 1
ATOM 654 O O . GLY A 1 87 ? -12.040 3.382 -2.475 1.00 92.19 87 GLY A O 1
ATOM 655 N N . ILE A 1 88 ? -10.233 4.377 -3.381 1.00 94.38 88 ILE A N 1
ATOM 656 C CA . ILE A 1 88 ? -10.373 3.796 -4.718 1.00 94.38 88 ILE A CA 1
ATOM 657 C C . ILE A 1 88 ? -9.221 2.823 -4.922 1.00 94.38 88 ILE A C 1
ATOM 659 O O . ILE A 1 88 ? -8.064 3.228 -4.875 1.00 94.38 88 ILE A O 1
ATOM 663 N N . LEU A 1 89 ? -9.551 1.547 -5.130 1.00 94.50 89 LEU A N 1
ATOM 664 C CA . LEU A 1 89 ? -8.591 0.494 -5.446 1.00 94.50 89 LEU A CA 1
ATOM 665 C C . LEU A 1 89 ? -8.614 0.234 -6.955 1.00 94.50 89 LEU A C 1
ATOM 667 O O . LEU A 1 89 ? -9.643 -0.174 -7.497 1.00 94.50 89 LEU A O 1
ATOM 671 N N . GLN A 1 90 ? -7.486 0.444 -7.622 1.00 93.38 90 GLN A N 1
ATOM 672 C CA . GLN A 1 90 ? -7.330 0.254 -9.060 1.00 93.38 90 GLN A CA 1
ATOM 673 C C . GLN A 1 90 ? -6.266 -0.809 -9.332 1.00 93.38 90 GLN A C 1
ATOM 675 O O . GLN A 1 90 ? -5.160 -0.732 -8.813 1.00 93.38 90 GLN A O 1
ATOM 680 N N . LEU A 1 91 ? -6.588 -1.801 -10.165 1.00 91.44 91 LEU A N 1
ATOM 681 C CA . LEU A 1 91 ? -5.611 -2.783 -10.640 1.00 91.44 91 LEU A CA 1
ATOM 682 C C . LEU A 1 91 ? -4.657 -2.116 -11.639 1.00 91.44 91 LEU A C 1
ATOM 684 O O . LEU A 1 91 ? -5.105 -1.541 -12.635 1.00 91.44 91 LEU A O 1
ATOM 688 N N . LEU A 1 92 ? -3.354 -2.219 -11.392 1.00 87.06 92 LEU A N 1
ATOM 689 C CA . LEU A 1 92 ? -2.326 -1.702 -12.285 1.00 87.06 92 LEU A CA 1
ATOM 690 C C . LEU A 1 92 ? -1.967 -2.745 -13.339 1.00 87.06 92 LEU A C 1
ATOM 692 O O . LEU A 1 92 ? -1.823 -3.935 -13.060 1.00 87.06 92 LEU A O 1
ATOM 696 N N . ARG A 1 93 ? -1.814 -2.282 -14.580 1.00 84.31 93 ARG A N 1
ATOM 697 C CA . ARG A 1 93 ? -1.283 -3.116 -15.661 1.00 84.31 93 ARG A CA 1
ATOM 698 C C . ARG A 1 93 ? 0.239 -3.203 -15.520 1.00 84.31 93 ARG A C 1
ATOM 700 O O . ARG A 1 93 ? 0.841 -2.197 -15.148 1.00 84.31 93 ARG A O 1
ATOM 707 N N . PRO A 1 94 ? 0.875 -4.321 -15.910 1.00 74.12 94 PRO A N 1
ATOM 708 C CA . PRO A 1 94 ? 2.330 -4.471 -15.825 1.00 74.12 94 PRO A CA 1
ATOM 709 C C . PRO A 1 94 ? 3.115 -3.314 -16.462 1.00 74.12 94 PRO A C 1
ATOM 711 O O . PRO A 1 94 ? 4.061 -2.823 -15.866 1.00 74.12 94 PRO A O 1
ATOM 714 N N . ALA A 1 95 ? 2.661 -2.811 -17.617 1.00 69.38 95 ALA A N 1
ATOM 715 C CA . ALA A 1 95 ? 3.296 -1.684 -18.307 1.00 69.38 95 ALA A CA 1
ATOM 716 C C . ALA A 1 95 ? 3.188 -0.338 -17.565 1.00 69.38 95 ALA A C 1
ATOM 718 O O . ALA A 1 95 ? 3.984 0.548 -17.812 1.00 69.38 95 ALA A O 1
ATOM 719 N N . MET A 1 96 ? 2.192 -0.157 -16.692 1.00 67.88 96 MET A N 1
ATOM 720 C CA . MET A 1 96 ? 2.052 1.072 -15.893 1.00 67.88 96 MET A CA 1
ATOM 721 C C . MET A 1 96 ? 2.836 0.963 -14.581 1.00 67.88 96 MET A C 1
ATOM 723 O O . MET A 1 96 ? 3.313 1.961 -14.062 1.00 67.88 96 MET A O 1
ATOM 727 N N . LEU A 1 97 ? 2.993 -0.260 -14.065 1.00 65.75 97 LEU A N 1
ATOM 728 C CA . LEU A 1 97 ? 3.717 -0.525 -12.829 1.00 65.75 97 LEU A CA 1
ATOM 729 C C . LEU A 1 97 ? 5.213 -0.205 -12.944 1.00 65.75 97 LEU A C 1
ATOM 731 O O . LEU A 1 97 ? 5.770 0.346 -12.001 1.00 65.75 97 LEU A O 1
ATOM 735 N N . SER A 1 98 ? 5.853 -0.541 -14.071 1.00 67.94 98 SER A N 1
ATOM 736 C CA . SER A 1 98 ? 7.267 -0.212 -14.309 1.00 67.94 98 SER A CA 1
ATOM 737 C C . SER A 1 98 ? 7.510 1.292 -14.226 1.00 67.94 98 SER A C 1
ATOM 739 O O . SER A 1 98 ? 8.357 1.745 -13.463 1.00 67.94 98 SER A O 1
ATOM 741 N N . ASP A 1 99 ? 6.691 2.058 -14.940 1.00 68.81 99 ASP A N 1
ATOM 742 C CA . ASP A 1 99 ? 6.849 3.504 -15.070 1.00 68.81 99 ASP A CA 1
ATOM 743 C C . ASP A 1 99 ? 6.556 4.217 -13.740 1.00 68.81 99 ASP A C 1
ATOM 745 O O . ASP A 1 99 ? 7.195 5.206 -13.382 1.00 68.81 99 ASP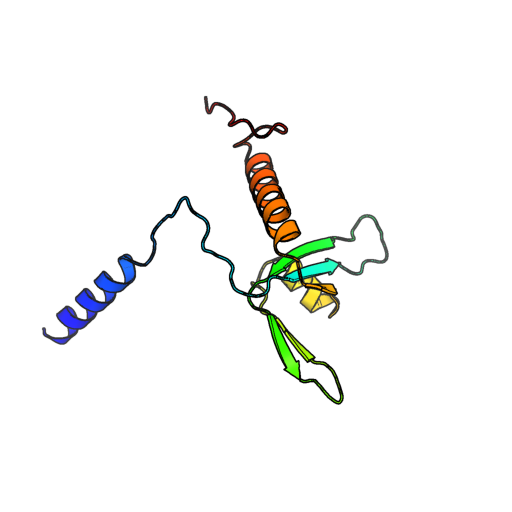 A O 1
ATOM 749 N N . GLU A 1 100 ? 5.596 3.699 -12.972 1.00 66.12 100 GLU A N 1
ATOM 750 C CA . GLU A 1 100 ? 5.168 4.287 -11.705 1.00 66.12 100 GLU A CA 1
ATOM 751 C C . GLU A 1 100 ? 6.110 3.947 -10.542 1.00 66.12 100 GLU A C 1
ATOM 753 O O . GLU A 1 100 ? 6.362 4.802 -9.690 1.00 66.12 100 GLU A O 1
ATOM 758 N N . LEU A 1 101 ? 6.702 2.746 -10.526 1.00 67.25 101 LEU A N 1
ATOM 759 C CA . LEU A 1 101 ? 7.780 2.413 -9.589 1.00 67.25 101 LEU A CA 1
ATOM 760 C C . LEU A 1 101 ? 9.024 3.270 -9.845 1.00 67.25 101 LEU A C 1
ATOM 762 O O . LEU A 1 101 ? 9.611 3.781 -8.886 1.00 67.25 101 LEU A O 1
ATOM 766 N N . ASP A 1 102 ? 9.373 3.499 -11.112 1.00 66.69 102 ASP A N 1
ATOM 767 C CA . ASP A 1 102 ? 10.451 4.416 -11.487 1.00 66.69 102 ASP A CA 1
ATOM 768 C C . ASP A 1 102 ? 10.138 5.853 -11.040 1.00 66.69 102 ASP A C 1
ATOM 770 O O . ASP A 1 102 ? 10.994 6.542 -10.474 1.00 66.69 102 ASP A O 1
ATOM 774 N N . TYR A 1 103 ? 8.894 6.309 -11.203 1.00 64.69 103 TYR A N 1
ATOM 775 C CA . TYR A 1 103 ? 8.477 7.644 -10.770 1.00 64.69 103 TYR A CA 1
ATOM 776 C C . TYR A 1 103 ? 8.510 7.821 -9.242 1.00 64.69 103 TYR A C 1
ATOM 778 O O . TYR A 1 103 ? 9.024 8.821 -8.740 1.00 64.69 103 TYR A O 1
ATOM 786 N N . ILE A 1 104 ? 8.003 6.851 -8.475 1.00 64.88 104 ILE A N 1
ATOM 787 C CA . ILE A 1 104 ? 7.989 6.904 -7.002 1.00 64.88 104 ILE A CA 1
ATOM 788 C C . ILE A 1 104 ? 9.412 6.844 -6.441 1.00 64.88 104 ILE A C 1
ATOM 790 O O . ILE A 1 104 ? 9.751 7.605 -5.527 1.00 64.88 104 ILE A O 1
ATOM 794 N N . SER A 1 105 ? 10.259 5.976 -6.999 1.00 62.34 105 SER A N 1
ATOM 795 C CA . SER A 1 105 ? 11.668 5.891 -6.614 1.00 62.34 105 SER A CA 1
ATOM 796 C C . SER A 1 105 ? 12.379 7.218 -6.874 1.00 62.34 105 SER A C 1
ATOM 798 O O . SER A 1 105 ? 12.968 7.804 -5.965 1.00 62.34 105 SER A O 1
ATOM 800 N N . THR A 1 106 ? 12.241 7.762 -8.085 1.00 61.25 106 THR A N 1
ATOM 801 C CA . THR A 1 106 ? 12.917 9.008 -8.458 1.00 61.25 106 THR A CA 1
ATOM 802 C C . THR A 1 106 ? 12.400 10.216 -7.687 1.00 61.25 106 THR A C 1
ATOM 804 O O . THR A 1 106 ? 13.200 11.067 -7.309 1.00 61.25 106 THR A O 1
ATOM 807 N N . ARG A 1 107 ? 11.101 10.296 -7.381 1.00 66.38 107 ARG A N 1
ATOM 808 C CA . ARG A 1 107 ? 10.548 11.359 -6.532 1.00 66.38 107 ARG A CA 1
ATOM 809 C C . ARG A 1 107 ? 11.113 11.311 -5.114 1.00 66.38 107 ARG A C 1
ATOM 811 O O . ARG A 1 107 ? 11.549 12.340 -4.611 1.00 66.38 107 ARG A O 1
ATOM 818 N N . THR A 1 108 ? 11.153 10.131 -4.499 1.00 67.31 108 THR A N 1
ATOM 819 C CA . THR A 1 108 ? 11.681 9.964 -3.134 1.00 67.31 108 THR A CA 1
ATOM 820 C C . THR A 1 108 ? 13.163 10.342 -3.077 1.00 67.31 108 THR A C 1
ATOM 822 O O . THR A 1 108 ? 13.592 11.080 -2.197 1.00 67.31 108 THR A O 1
ATOM 825 N N . LEU A 1 109 ? 13.946 9.908 -4.068 1.00 63.56 109 LEU A N 1
ATOM 826 C CA . LEU A 1 109 ? 15.364 10.254 -4.183 1.00 63.56 109 LEU A CA 1
ATOM 827 C C . LEU A 1 109 ? 15.600 11.757 -4.418 1.00 63.56 109 LEU A C 1
ATOM 829 O O . LEU A 1 109 ? 16.617 12.282 -3.970 1.00 63.56 109 LEU A O 1
ATOM 833 N N . ARG A 1 110 ? 14.675 12.459 -5.088 1.00 69.88 110 ARG A N 1
ATOM 834 C CA . ARG A 1 110 ? 14.708 13.927 -5.223 1.00 69.88 110 ARG A CA 1
ATOM 835 C C . ARG A 1 110 ? 14.366 14.632 -3.918 1.00 69.88 110 ARG A C 1
ATOM 837 O O . ARG A 1 110 ? 15.046 15.582 -3.555 1.00 69.88 110 ARG A O 1
ATOM 844 N N . GLU A 1 111 ? 13.340 14.170 -3.206 1.00 77.75 111 GLU A N 1
ATOM 845 C CA . GLU A 1 111 ? 12.949 14.728 -1.902 1.00 77.75 111 GLU A CA 1
ATOM 846 C C . GLU A 1 111 ? 14.059 14.551 -0.848 1.00 77.75 111 GLU A C 1
ATOM 848 O O . GLU A 1 111 ? 14.206 15.384 0.041 1.00 77.75 111 GLU A O 1
ATOM 853 N N . MET A 1 112 ? 14.887 13.512 -0.987 1.00 72.75 112 MET A N 1
ATOM 854 C CA . MET A 1 112 ? 16.082 13.272 -0.168 1.00 72.75 112 MET A CA 1
ATOM 855 C C . MET A 1 112 ? 17.346 14.002 -0.666 1.00 72.75 112 MET A C 1
ATOM 857 O O . MET A 1 112 ? 18.421 13.789 -0.115 1.00 72.75 112 MET A O 1
ATOM 861 N N . ASP A 1 113 ? 17.232 14.817 -1.717 1.00 73.19 113 ASP A N 1
ATOM 862 C CA . ASP A 1 113 ? 18.319 15.541 -2.392 1.00 73.19 113 ASP A CA 1
ATOM 863 C C . ASP A 1 113 ? 19.466 14.665 -2.940 1.00 73.19 113 ASP A C 1
ATOM 865 O O . ASP A 1 113 ? 20.567 15.139 -3.209 1.00 73.19 113 ASP A O 1
ATOM 869 N N . ILE A 1 114 ? 19.202 13.373 -3.159 1.00 68.19 114 ILE A N 1
ATOM 870 C CA . ILE A 1 114 ? 20.178 12.399 -3.677 1.00 68.19 114 ILE A CA 1
ATOM 871 C C . ILE A 1 114 ? 20.328 12.545 -5.195 1.00 68.19 114 ILE A C 1
ATOM 873 O O . ILE A 1 114 ? 21.419 12.383 -5.746 1.00 68.19 114 ILE A O 1
ATOM 877 N N . ILE A 1 115 ? 19.229 12.842 -5.895 1.00 67.25 115 ILE A N 1
ATOM 878 C CA . ILE A 1 115 ? 19.223 13.029 -7.347 1.00 67.25 115 ILE A CA 1
ATOM 879 C C . ILE A 1 115 ? 18.522 14.337 -7.731 1.00 67.25 115 ILE A C 1
ATOM 881 O O . ILE A 1 115 ? 17.546 14.758 -7.119 1.00 67.25 115 ILE A O 1
ATOM 885 N N . SER A 1 116 ? 19.013 14.981 -8.783 1.00 67.62 116 SER A N 1
ATOM 886 C CA . SER A 1 116 ? 18.430 16.179 -9.391 1.00 67.62 116 SER A CA 1
ATOM 887 C C . SER A 1 116 ? 17.064 15.918 -10.042 1.00 67.62 116 SER A C 1
ATOM 889 O O . SER A 1 116 ? 16.689 14.776 -10.319 1.00 67.62 116 SER A O 1
ATOM 891 N N . GLU A 1 117 ? 16.342 16.988 -10.394 1.00 63.25 117 GLU A N 1
ATOM 892 C CA . GLU A 1 117 ? 15.076 16.895 -11.143 1.00 63.25 117 GLU A CA 1
ATOM 893 C C . GLU A 1 117 ? 15.204 16.203 -12.510 1.00 63.25 117 GLU A C 1
ATOM 895 O O . GLU A 1 117 ? 14.220 15.704 -13.053 1.00 63.25 117 GLU A O 1
ATOM 900 N N . PHE A 1 118 ? 16.423 16.110 -13.043 1.00 66.50 118 PHE A N 1
ATOM 901 C CA . PHE A 1 118 ? 16.736 15.387 -14.276 1.00 66.50 118 PHE A CA 1
ATOM 902 C C . PHE A 1 118 ? 17.198 13.941 -14.030 1.00 66.50 118 PHE A C 1
ATOM 904 O O . PHE A 1 118 ? 17.662 13.282 -14.956 1.00 66.50 118 PHE A O 1
ATOM 911 N N . GLY A 1 119 ? 17.112 13.445 -12.791 1.00 51.28 119 GLY A N 1
ATOM 912 C CA . GLY A 1 119 ? 17.483 12.078 -12.417 1.00 51.28 119 GLY A CA 1
ATOM 913 C C . GLY A 1 119 ? 18.989 11.818 -12.316 1.00 51.28 119 GLY A C 1
ATOM 914 O O . GLY A 1 119 ? 19.398 10.666 -12.222 1.00 51.28 119 GLY A O 1
ATOM 915 N N . ARG A 1 120 ? 19.833 12.859 -12.335 1.00 67.62 120 ARG A N 1
ATOM 916 C CA . ARG A 1 120 ? 21.288 12.720 -12.124 1.00 67.62 120 ARG A CA 1
ATOM 917 C C . ARG A 1 120 ? 21.620 12.753 -10.639 1.00 67.62 120 ARG A C 1
ATOM 919 O O . ARG A 1 120 ? 21.101 13.636 -9.962 1.00 67.62 120 ARG A O 1
ATOM 926 N N . ILE A 1 121 ? 22.491 11.859 -10.173 1.00 70.50 121 ILE A N 1
ATOM 927 C CA . ILE A 1 121 ? 23.021 11.866 -8.800 1.00 70.50 121 ILE A CA 1
ATOM 928 C C . ILE A 1 121 ? 23.688 13.220 -8.536 1.00 70.50 121 ILE A C 1
ATOM 930 O O . ILE A 1 121 ? 24.446 13.698 -9.381 1.00 70.50 121 ILE A O 1
ATOM 934 N N . LYS A 1 122 ? 23.347 13.861 -7.415 1.00 67.62 122 LYS A N 1
ATOM 935 C CA . LYS A 1 122 ? 24.036 15.070 -6.957 1.00 67.62 122 LYS A CA 1
ATOM 936 C C . LYS A 1 122 ? 25.327 14.650 -6.258 1.00 67.62 122 LYS A C 1
ATOM 938 O O . LYS A 1 122 ? 25.301 13.746 -5.425 1.00 67.62 122 LYS A O 1
ATOM 943 N N . ASP A 1 123 ? 26.441 15.275 -6.623 1.00 63.59 123 ASP A N 1
ATOM 944 C CA . ASP A 1 123 ? 27.713 15.047 -5.942 1.00 63.59 123 ASP A CA 1
ATOM 945 C C . ASP A 1 123 ? 27.578 15.502 -4.481 1.00 63.59 123 ASP A C 1
ATOM 947 O O . ASP A 1 123 ? 27.126 16.615 -4.208 1.00 63.59 123 ASP A O 1
ATOM 951 N N . ILE A 1 124 ? 27.903 14.604 -3.552 1.00 57.41 124 ILE A N 1
ATOM 952 C CA . ILE A 1 124 ? 27.940 14.893 -2.117 1.00 57.41 124 ILE A CA 1
ATOM 953 C C . ILE A 1 124 ? 29.282 15.589 -1.861 1.00 57.41 124 ILE A C 1
ATOM 955 O O . ILE A 1 124 ? 30.323 14.959 -2.060 1.00 57.41 124 ILE A O 1
ATOM 959 N N . GLU A 1 125 ? 29.256 16.874 -1.490 1.00 54.56 125 GLU A N 1
ATOM 960 C CA . GLU A 1 125 ? 30.440 17.604 -0.993 1.00 54.56 125 GLU A CA 1
ATOM 961 C C . GLU A 1 125 ? 30.968 17.025 0.328 1.00 54.56 125 GLU A C 1
ATOM 963 O O . GLU A 1 125 ? 30.144 16.656 1.202 1.00 54.56 125 GLU A O 1
#

Secondary structure (DSSP, 8-state):
-HHHHHHHHHHHHHTT-----SS-----S--EEEEEE---SSTTT--EEEEEES-EEEEE-SSS-EEEE---TTSHHHHHHHHH---EEEEPPHHHHHHHHHHHHHHHHHHTTSB-TTSPBPP--

Foldseek 3Di:
DVVVVVVVVVVVVVVPPDDDDPDPPPLPAWKKKKKFWADDPDPVPIDIDIDIFRAKDFPDDPPDTDMDGDDDPPDPSVVRCVRVVDIDIGTDDPVRVVVVVVVVVQVVCVVVVQADPVRHGDDDD